Protein AF-A0A1I4NZ94-F1 (afdb_monomer)

Mean predicted aligned error: 12.05 Å

Solvent-accessible surface area (backbone atoms only — not comparable to full-atom values): 6070 Å² total; per-residue (Å²): 79,40,49,42,66,92,87,51,85,28,59,48,66,91,77,76,86,72,57,71,73,51,66,74,29,68,62,43,52,58,52,63,74,69,68,73,94,69,92,46,69,67,58,44,44,52,58,56,31,38,39,45,52,62,69,40,56,87,85,42,93,79,82,56,87,45,35,54,68,61,51,52,72,68,44,82,75,74,93,77,63,68,83,55,54,59,57,54,60,63,71,70,59,83,132

Organism: NCBI:txid44574

pLDDT: mean 75.26, std 17.29, range [37.75, 95.62]

Radius of gyration: 16.84 Å; Cα contacts (8 Å, |Δi|>4): 66; chains: 1; bounding box: 42×31×37 Å

Structure (mmCIF, N/CA/C/O backbone):
data_AF-A0A1I4NZ94-F1
#
_entry.id   AF-A0A1I4NZ94-F1
#
loop_
_atom_site.group_PDB
_atom_site.id
_atom_site.type_symbol
_atom_site.label_atom_id
_atom_site.label_alt_id
_atom_site.label_comp_id
_atom_site.label_asym_id
_atom_site.label_entity_id
_atom_site.label_seq_id
_atom_site.pdbx_PDB_ins_code
_atom_site.Cartn_x
_atom_site.Cartn_y
_atom_site.Cartn_z
_atom_site.occupancy
_atom_site.B_iso_or_equiv
_atom_site.auth_seq_id
_atom_site.auth_comp_id
_atom_site.auth_asym_id
_atom_site.auth_atom_id
_atom_site.pdbx_PDB_model_num
ATOM 1 N N . MET A 1 1 ? 10.850 0.259 8.948 1.00 60.75 1 MET A N 1
ATOM 2 C CA . MET A 1 1 ? 10.018 0.865 7.892 1.00 60.75 1 MET A CA 1
ATOM 3 C C . MET A 1 1 ? 10.549 2.261 7.664 1.00 60.75 1 MET A C 1
ATOM 5 O O . MET A 1 1 ? 10.468 3.051 8.597 1.00 60.75 1 MET A O 1
ATOM 9 N N . THR A 1 2 ? 11.171 2.485 6.511 1.00 60.00 2 THR A N 1
ATOM 10 C CA . THR A 1 2 ? 11.796 3.748 6.094 1.00 60.00 2 THR A CA 1
ATOM 11 C C . THR A 1 2 ? 10.859 4.451 5.125 1.00 60.00 2 THR A C 1
ATOM 13 O O . THR A 1 2 ? 10.294 3.800 4.256 1.00 60.00 2 THR A O 1
ATOM 16 N N . ASP A 1 3 ? 10.672 5.748 5.246 1.00 64.38 3 ASP A N 1
ATOM 17 C CA . ASP A 1 3 ? 10.023 6.587 4.242 1.00 64.38 3 ASP A CA 1
ATOM 18 C C . ASP A 1 3 ? 11.051 7.155 3.254 1.00 64.38 3 ASP A C 1
ATOM 20 O O . ASP A 1 3 ? 12.248 7.237 3.524 1.00 64.38 3 ASP A O 1
ATOM 24 N N . SER A 1 4 ? 10.574 7.502 2.065 1.00 67.31 4 SER A N 1
ATOM 25 C CA . SER A 1 4 ? 11.360 8.098 0.994 1.00 67.31 4 SER A CA 1
ATOM 26 C C . SER A 1 4 ? 10.571 9.238 0.366 1.00 67.31 4 SER A C 1
ATOM 28 O O . SER A 1 4 ? 9.359 9.140 0.160 1.00 67.31 4 SER A O 1
ATOM 30 N N . LEU A 1 5 ? 11.277 10.324 0.060 1.00 66.81 5 LEU A N 1
ATOM 31 C CA . LEU A 1 5 ? 10.746 11.503 -0.626 1.00 66.81 5 LEU A CA 1
ATOM 32 C C . LEU A 1 5 ? 11.209 11.591 -2.086 1.00 66.81 5 LEU A C 1
ATOM 34 O O . LEU A 1 5 ? 10.826 12.522 -2.783 1.00 66.81 5 LEU A O 1
ATOM 38 N N . HIS A 1 6 ? 11.997 10.626 -2.572 1.00 62.56 6 HIS A N 1
ATOM 39 C CA . HIS A 1 6 ? 12.682 10.715 -3.868 1.00 62.56 6 HIS A CA 1
ATOM 40 C C . HIS A 1 6 ? 11.738 10.879 -5.079 1.00 62.56 6 HIS A C 1
ATOM 42 O O . HIS A 1 6 ? 12.126 11.450 -6.091 1.00 62.56 6 HIS A O 1
ATOM 48 N N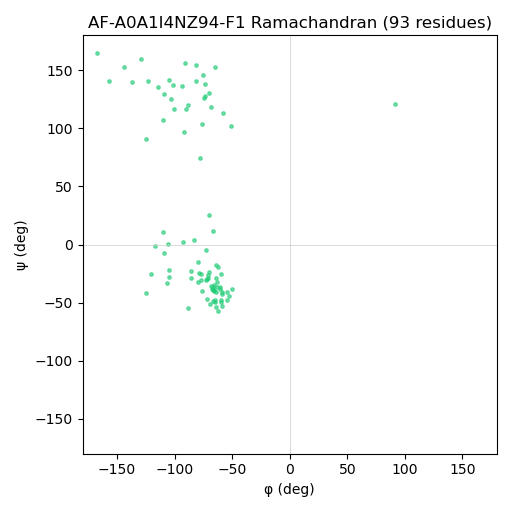 . PHE A 1 7 ? 10.488 10.418 -4.971 1.00 64.81 7 PHE A N 1
ATOM 49 C CA . PHE A 1 7 ? 9.466 10.576 -6.019 1.00 64.81 7 PHE A CA 1
ATOM 50 C C . PHE A 1 7 ? 8.183 11.247 -5.502 1.00 64.81 7 PHE A C 1
ATOM 52 O O . PHE A 1 7 ? 7.584 12.081 -6.173 1.00 64.81 7 PHE A O 1
ATOM 59 N N . SER A 1 8 ? 7.756 10.857 -4.305 1.00 62.28 8 SER A N 1
ATOM 60 C CA . SER A 1 8 ? 6.669 11.413 -3.490 1.00 62.28 8 SER A CA 1
ATOM 61 C C . SER A 1 8 ? 6.809 10.795 -2.099 1.00 62.28 8 SER A C 1
ATOM 63 O O . SER A 1 8 ? 7.478 9.770 -1.992 1.00 62.28 8 SER A O 1
ATOM 65 N N . LEU A 1 9 ? 6.163 11.312 -1.051 1.00 67.00 9 LEU A N 1
ATOM 66 C CA . LEU A 1 9 ? 6.187 10.638 0.255 1.00 67.00 9 LEU A CA 1
ATOM 67 C C . LEU A 1 9 ? 5.630 9.207 0.139 1.00 67.00 9 LEU A C 1
ATOM 69 O O . LEU A 1 9 ? 4.446 9.019 -0.140 1.00 67.00 9 LEU A O 1
ATOM 73 N N . HIS A 1 10 ? 6.485 8.203 0.332 1.00 65.75 10 HIS A N 1
ATOM 74 C CA . HIS A 1 10 ? 6.103 6.791 0.319 1.00 65.75 10 HIS A CA 1
ATOM 75 C C . HIS A 1 10 ? 6.902 5.990 1.339 1.00 65.75 10 HIS A C 1
ATOM 77 O O . HIS A 1 10 ? 8.021 6.347 1.697 1.00 65.75 10 HIS A O 1
ATOM 83 N N . LEU A 1 11 ? 6.307 4.900 1.817 1.00 63.19 11 LEU A N 1
ATOM 84 C CA . LEU A 1 11 ? 6.947 3.964 2.733 1.00 63.19 11 LEU A CA 1
ATOM 85 C C . LEU A 1 11 ? 7.666 2.884 1.923 1.00 63.19 11 LEU A C 1
ATOM 87 O O . LEU A 1 11 ? 7.025 2.102 1.228 1.00 63.19 11 LEU A O 1
ATOM 91 N N . GLN A 1 12 ? 8.986 2.834 2.054 1.00 63.16 12 GLN A N 1
ATOM 92 C CA . GLN A 1 12 ? 9.861 1.846 1.443 1.00 63.16 12 GLN A CA 1
ATOM 93 C C . GLN A 1 12 ? 10.092 0.693 2.439 1.00 63.16 12 GLN A C 1
ATOM 95 O O . GLN A 1 12 ? 10.370 0.931 3.618 1.00 63.16 12 GLN A O 1
ATOM 100 N N . SER A 1 13 ? 10.026 -0.555 1.957 1.00 60.06 13 SER A N 1
ATOM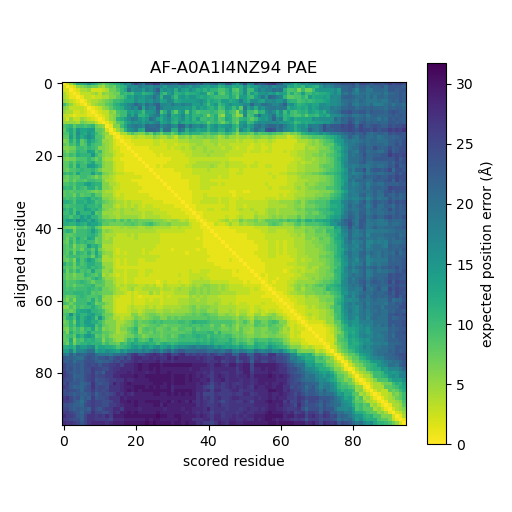 101 C CA . SER A 1 13 ? 10.039 -1.859 2.671 1.00 60.06 13 SER A CA 1
ATOM 102 C C . SER A 1 13 ? 8.659 -2.430 3.058 1.00 60.06 13 SER A C 1
ATOM 104 O O . SER A 1 13 ? 7.915 -1.856 3.847 1.00 60.06 13 SER A O 1
ATOM 106 N N . TYR A 1 14 ? 8.362 -3.634 2.548 1.00 59.56 14 TYR A N 1
ATOM 107 C CA . TYR A 1 14 ? 7.102 -4.390 2.685 1.00 59.56 14 TYR A CA 1
ATOM 108 C C . TYR A 1 14 ? 6.757 -4.901 4.096 1.00 59.56 14 TYR A C 1
ATOM 110 O O . TYR A 1 14 ? 5.829 -5.696 4.248 1.00 59.56 14 TYR A O 1
ATOM 118 N N . PHE A 1 15 ? 7.451 -4.465 5.148 1.00 68.88 15 PHE A N 1
ATOM 119 C CA . PHE A 1 15 ? 7.010 -4.745 6.518 1.00 68.88 15 PHE A CA 1
ATOM 120 C C . PHE A 1 15 ? 5.870 -3.794 6.887 1.00 68.88 15 PHE A C 1
ATOM 122 O O . PHE A 1 15 ? 6.043 -2.818 7.615 1.00 68.88 15 PHE A O 1
ATOM 129 N N . LEU A 1 16 ? 4.699 -4.087 6.325 1.00 77.12 16 LEU A N 1
ATOM 130 C CA . LEU A 1 16 ? 3.475 -3.326 6.484 1.00 77.12 16 LEU A CA 1
ATOM 131 C C . LEU A 1 16 ? 2.708 -3.826 7.711 1.00 77.12 16 LEU A C 1
ATOM 133 O O . LEU A 1 16 ? 2.290 -4.982 7.772 1.00 77.12 16 LEU A O 1
ATOM 137 N N . TYR A 1 17 ? 2.476 -2.940 8.676 1.00 85.69 17 TYR A N 1
ATOM 138 C CA . TYR A 1 17 ? 1.561 -3.212 9.779 1.00 85.69 17 TYR A CA 1
ATOM 139 C C . TYR A 1 17 ? 0.210 -2.541 9.521 1.00 85.69 17 TYR A C 1
ATOM 141 O O . TYR A 1 17 ? 0.104 -1.314 9.495 1.00 85.69 17 TYR A O 1
ATOM 149 N N . CYS A 1 18 ? -0.841 -3.348 9.381 1.00 88.81 18 CYS A N 1
ATOM 150 C CA . CYS A 1 18 ? -2.213 -2.870 9.251 1.00 88.81 18 CYS A CA 1
ATOM 151 C C . CYS A 1 18 ? -3.011 -3.183 10.518 1.00 88.81 18 CYS A C 1
ATOM 153 O O . CYS A 1 18 ? -3.082 -4.328 10.964 1.00 88.81 18 CYS A O 1
ATOM 155 N N . LYS A 1 19 ? -3.689 -2.172 11.072 1.00 92.50 19 LYS A N 1
ATOM 156 C CA . LYS A 1 19 ? -4.696 -2.402 12.118 1.00 92.50 19 LYS A CA 1
ATOM 157 C C . LYS A 1 19 ? -5.866 -3.205 11.541 1.00 92.50 19 LYS A C 1
ATOM 159 O O . LYS A 1 19 ? -6.196 -3.060 10.367 1.00 92.50 19 LYS A O 1
ATOM 164 N N . LYS A 1 20 ? -6.569 -3.967 12.386 1.00 95.50 20 LYS A N 1
ATOM 165 C CA . LYS A 1 20 ? -7.728 -4.795 11.987 1.00 95.50 20 LYS A CA 1
ATOM 166 C C . LYS A 1 20 ? -8.777 -4.031 11.163 1.00 95.50 20 LYS A C 1
ATOM 168 O O . LYS A 1 20 ? -9.314 -4.570 10.204 1.00 95.50 20 LYS A O 1
ATOM 173 N N . ALA A 1 21 ? -9.030 -2.766 11.504 1.00 94.62 21 ALA A N 1
ATOM 174 C CA . ALA A 1 21 ? -9.964 -1.909 10.771 1.00 94.62 21 ALA A CA 1
ATOM 175 C C . ALA A 1 21 ? -9.541 -1.644 9.312 1.00 94.62 21 ALA A C 1
ATOM 177 O O . ALA A 1 21 ? -10.402 -1.520 8.451 1.00 94.62 21 ALA A O 1
ATOM 178 N N . VAL A 1 22 ? -8.233 -1.589 9.036 1.00 93.62 22 VAL A N 1
ATOM 179 C CA . VAL A 1 22 ? -7.692 -1.445 7.677 1.00 93.62 22 VAL A CA 1
ATOM 180 C C . VAL A 1 22 ? -7.882 -2.748 6.908 1.00 93.62 22 VAL A C 1
ATOM 182 O O . VAL A 1 22 ? -8.402 -2.720 5.804 1.00 93.62 22 VAL A O 1
ATOM 185 N N . ILE A 1 23 ? -7.542 -3.895 7.503 1.00 93.81 23 ILE A N 1
ATOM 186 C CA . ILE A 1 23 ? -7.660 -5.212 6.844 1.00 93.81 23 ILE A CA 1
ATOM 187 C C . ILE A 1 23 ? -9.115 -5.516 6.451 1.00 93.81 23 ILE A C 1
ATOM 189 O O . ILE A 1 23 ? -9.374 -6.041 5.375 1.00 93.81 23 ILE A O 1
ATOM 193 N N . ASN A 1 24 ? -10.070 -5.133 7.301 1.00 95.44 24 ASN A N 1
ATOM 194 C CA . ASN A 1 24 ? -11.500 -5.338 7.060 1.00 95.44 24 ASN A CA 1
ATOM 195 C C . ASN A 1 24 ? -12.145 -4.254 6.172 1.00 95.44 24 ASN A C 1
ATOM 197 O O . ASN A 1 24 ? -13.365 -4.241 6.017 1.00 95.44 24 ASN A O 1
ATOM 201 N N . SER A 1 25 ? -11.363 -3.306 5.651 1.00 95.62 25 SER A N 1
ATOM 202 C CA . SER A 1 25 ? -11.875 -2.208 4.830 1.00 95.62 25 SER A CA 1
ATOM 203 C C . SER A 1 25 ? -12.095 -2.629 3.378 1.00 95.62 25 SER A C 1
ATOM 205 O O . SER A 1 25 ? -11.425 -3.524 2.854 1.00 95.62 25 SER A O 1
ATOM 207 N N . GLN A 1 26 ? -13.013 -1.939 2.703 1.00 94.31 26 GLN A N 1
ATOM 208 C CA . GLN A 1 26 ? -13.273 -2.176 1.288 1.00 94.31 26 GLN A CA 1
ATOM 209 C C . GLN A 1 26 ? -12.062 -1.798 0.427 1.00 94.31 26 GLN A C 1
ATOM 211 O O . GLN A 1 26 ? -11.767 -2.479 -0.552 1.00 94.31 26 GLN A O 1
ATOM 216 N N . GLU A 1 27 ? -11.335 -0.754 0.820 1.00 93.62 27 GLU A N 1
ATOM 217 C CA . GLU A 1 27 ? -10.101 -0.297 0.187 1.00 93.62 27 GLU A CA 1
ATOM 218 C C . GLU A 1 27 ? -9.041 -1.400 0.181 1.00 93.62 27 GLU A C 1
ATOM 220 O O . GLU A 1 27 ? -8.398 -1.631 -0.839 1.00 93.62 27 GLU A O 1
ATOM 225 N N . PHE A 1 28 ? -8.902 -2.132 1.291 1.00 93.81 28 PHE A N 1
ATOM 226 C CA . PHE A 1 28 ? -7.957 -3.242 1.407 1.00 93.81 28 PHE A CA 1
ATOM 227 C C . PHE A 1 28 ? -8.307 -4.383 0.463 1.00 93.81 28 PHE A C 1
ATOM 229 O O . PHE A 1 28 ? -7.461 -4.820 -0.317 1.00 93.81 28 PHE A O 1
ATOM 236 N N . ILE A 1 29 ? -9.569 -4.807 0.462 1.00 94.31 29 ILE A N 1
ATOM 237 C CA . ILE A 1 29 ? -10.047 -5.861 -0.437 1.00 94.31 29 ILE A CA 1
ATOM 238 C C . ILE A 1 29 ? -9.847 -5.444 -1.901 1.00 94.31 29 ILE A C 1
ATOM 240 O O . ILE A 1 29 ? -9.288 -6.201 -2.695 1.00 94.31 29 ILE A O 1
ATOM 244 N N . GLN A 1 30 ? -10.253 -4.225 -2.264 1.00 94.00 30 GLN A N 1
ATOM 245 C CA . GLN A 1 30 ? -10.137 -3.721 -3.632 1.00 94.00 30 GLN A CA 1
ATOM 246 C C . GLN A 1 30 ? -8.684 -3.583 -4.086 1.00 94.00 30 GLN A C 1
ATOM 248 O O . GLN A 1 30 ? -8.380 -3.931 -5.227 1.00 94.00 30 GLN A O 1
ATOM 253 N N . PHE A 1 31 ? -7.793 -3.108 -3.215 1.00 93.56 31 PHE A N 1
ATOM 254 C CA . PHE A 1 31 ? -6.379 -2.956 -3.532 1.00 93.56 31 PHE A CA 1
ATOM 255 C C . PHE A 1 31 ? -5.731 -4.315 -3.811 1.00 93.56 31 PHE A C 1
ATOM 257 O O . PHE A 1 31 ? -5.171 -4.525 -4.888 1.00 93.56 31 PHE A O 1
ATOM 264 N N . PHE A 1 32 ? -5.877 -5.266 -2.884 1.00 92.50 32 PHE A N 1
ATOM 265 C CA . PHE A 1 32 ? -5.244 -6.580 -3.005 1.00 92.50 32 PHE A CA 1
ATOM 266 C C . PHE A 1 32 ? -5.875 -7.463 -4.089 1.00 92.50 32 PHE A C 1
ATOM 268 O O . PHE A 1 32 ? -5.169 -8.268 -4.689 1.00 92.50 32 PHE A O 1
ATOM 275 N N . SER A 1 33 ? -7.155 -7.266 -4.428 1.00 94.81 33 SER A N 1
ATOM 276 C CA . SER A 1 33 ? -7.799 -7.97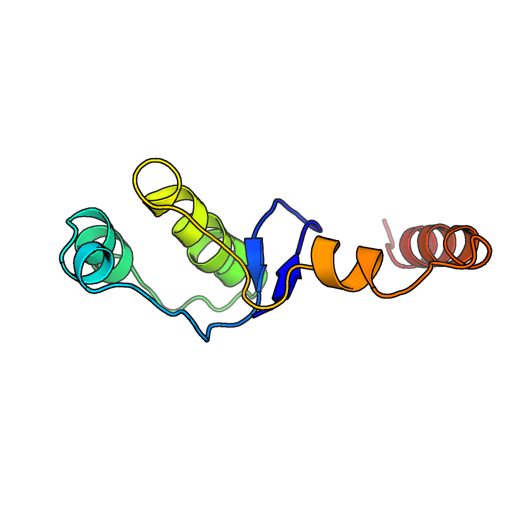5 -5.550 1.00 94.81 33 SER A CA 1
ATOM 277 C C . SER A 1 33 ? -7.199 -7.656 -6.927 1.00 94.81 33 SER A C 1
ATOM 279 O O . SER A 1 33 ? -7.422 -8.401 -7.876 1.00 94.81 33 SER A O 1
ATOM 281 N N . LYS A 1 34 ? -6.447 -6.552 -7.045 1.00 93.56 34 LYS A N 1
ATOM 282 C CA . LYS A 1 34 ? -5.846 -6.059 -8.297 1.00 93.56 34 LYS A CA 1
ATOM 283 C C . LYS A 1 34 ? -4.319 -6.206 -8.325 1.00 93.56 34 LYS A C 1
ATOM 285 O O . LYS A 1 34 ? -3.659 -5.608 -9.181 1.00 93.56 34 LYS A O 1
ATOM 290 N N . VAL A 1 35 ? -3.752 -6.935 -7.364 1.00 91.88 35 VAL A N 1
ATOM 291 C CA . VAL A 1 35 ? -2.310 -7.182 -7.296 1.00 91.88 35 VAL A CA 1
ATOM 292 C C . VAL A 1 35 ? -1.922 -8.189 -8.372 1.00 91.88 35 VAL A C 1
ATOM 294 O O . VAL A 1 35 ? -2.490 -9.270 -8.479 1.00 91.88 35 VAL A O 1
ATOM 297 N N . GLU A 1 36 ? -0.923 -7.814 -9.155 1.00 93.50 36 GLU A N 1
ATOM 298 C CA . GLU A 1 36 ? -0.313 -8.609 -10.216 1.00 93.50 36 GLU A CA 1
ATOM 299 C C . GLU A 1 36 ? 1.214 -8.627 -10.059 1.00 93.50 36 GLU A C 1
ATOM 30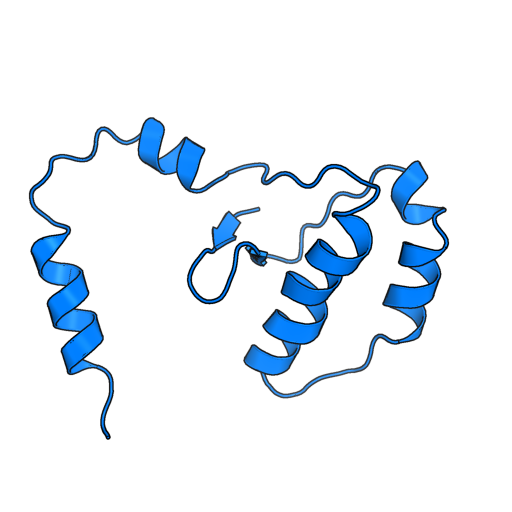1 O O . GLU A 1 36 ? 1.806 -7.758 -9.408 1.00 93.50 36 GLU A O 1
ATOM 306 N N . VAL A 1 37 ? 1.869 -9.608 -10.672 1.00 90.50 37 VAL A N 1
ATOM 307 C CA . VAL A 1 37 ? 3.332 -9.650 -10.715 1.00 90.50 37 VAL A CA 1
ATOM 308 C C . VAL A 1 37 ? 3.819 -8.596 -11.706 1.00 90.50 37 VAL A C 1
ATOM 310 O O . VAL A 1 37 ? 3.387 -8.569 -12.854 1.00 90.50 37 VAL A O 1
ATOM 313 N N . LEU A 1 38 ? 4.715 -7.724 -11.249 1.00 89.44 38 LEU A N 1
ATOM 314 C CA . LEU A 1 38 ? 5.340 -6.692 -12.069 1.00 89.44 38 LEU A CA 1
ATOM 315 C C . LEU A 1 38 ? 6.834 -6.981 -12.183 1.00 89.44 38 LEU A C 1
ATOM 317 O O . LEU A 1 38 ? 7.486 -7.268 -11.182 1.00 89.44 38 LEU A O 1
ATOM 321 N N . GLU A 1 39 ? 7.383 -6.855 -13.386 1.00 85.94 39 GLU A N 1
ATOM 322 C CA . GLU A 1 39 ? 8.803 -7.136 -13.647 1.00 85.94 39 GLU A CA 1
ATOM 323 C C . GLU A 1 39 ? 9.707 -5.929 -13.361 1.00 85.94 39 GLU A C 1
ATOM 325 O O . GLU A 1 39 ? 10.896 -6.072 -13.085 1.00 85.94 39 GLU A O 1
ATOM 330 N N . PHE A 1 40 ? 9.145 -4.716 -13.392 1.00 85.94 40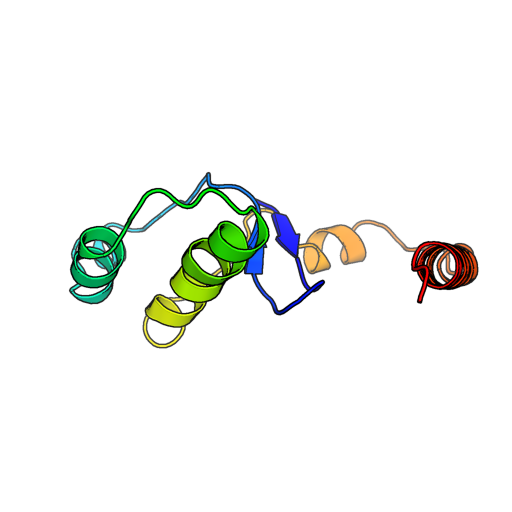 PHE A N 1
ATOM 331 C CA . PHE A 1 40 ? 9.914 -3.484 -13.266 1.00 85.94 40 PHE A CA 1
ATOM 332 C C . PHE A 1 40 ? 9.794 -2.857 -11.877 1.00 85.94 40 PHE A C 1
ATOM 334 O O . PHE A 1 40 ? 8.703 -2.511 -11.416 1.00 85.94 40 PHE A O 1
ATOM 341 N N . LYS A 1 41 ? 10.941 -2.610 -11.234 1.00 81.50 41 LYS A N 1
ATOM 342 C CA . LYS A 1 41 ? 11.018 -2.050 -9.875 1.00 81.50 41 LYS A CA 1
ATOM 343 C C . LYS A 1 41 ? 10.252 -0.734 -9.711 1.00 81.50 41 LYS A C 1
ATOM 345 O O . LYS A 1 41 ? 9.573 -0.555 -8.706 1.00 81.50 41 LYS A O 1
ATOM 350 N N . MET A 1 42 ? 10.309 0.188 -10.675 1.00 83.25 42 MET A N 1
ATOM 351 C CA . MET A 1 42 ? 9.558 1.447 -10.526 1.00 83.25 42 MET A CA 1
ATOM 352 C C . MET A 1 42 ? 8.052 1.248 -10.664 1.00 83.25 42 MET A C 1
ATOM 354 O O . MET A 1 42 ? 7.291 1.989 -10.049 1.00 83.25 42 MET A O 1
ATOM 358 N N . ALA A 1 43 ? 7.610 0.251 -11.436 1.00 86.25 43 ALA A N 1
ATOM 359 C CA . ALA A 1 43 ? 6.194 -0.089 -11.505 1.00 86.25 43 ALA A CA 1
ATOM 360 C C . ALA A 1 43 ? 5.714 -0.623 -10.148 1.00 86.25 43 ALA A C 1
ATOM 362 O O . ALA A 1 43 ? 4.658 -0.215 -9.675 1.00 86.25 43 ALA A O 1
ATOM 363 N N . ILE A 1 44 ? 6.536 -1.442 -9.484 1.00 86.00 44 ILE A N 1
ATOM 364 C CA . ILE A 1 44 ? 6.301 -1.921 -8.118 1.00 86.00 44 ILE A CA 1
ATOM 365 C C . ILE A 1 44 ? 6.179 -0.747 -7.135 1.00 86.00 44 ILE A C 1
ATOM 367 O O . ILE A 1 44 ? 5.166 -0.638 -6.450 1.00 86.00 44 ILE A O 1
ATOM 371 N N . ILE A 1 45 ? 7.154 0.168 -7.103 1.00 83.94 45 ILE A N 1
ATOM 372 C CA . ILE A 1 45 ? 7.137 1.319 -6.182 1.00 83.94 45 ILE A CA 1
ATOM 373 C C . ILE A 1 45 ? 5.897 2.188 -6.424 1.00 83.94 45 ILE A C 1
ATOM 375 O O . ILE A 1 45 ? 5.150 2.500 -5.497 1.00 83.94 45 ILE A O 1
ATOM 379 N N . ARG A 1 46 ? 5.624 2.549 -7.682 1.00 87.31 46 ARG A N 1
ATOM 380 C CA . ARG A 1 46 ? 4.485 3.413 -8.018 1.00 87.31 46 ARG A CA 1
ATOM 381 C C . ARG A 1 46 ? 3.147 2.743 -7.714 1.00 87.31 46 ARG A C 1
ATOM 383 O O . ARG A 1 46 ? 2.284 3.363 -7.097 1.00 87.31 46 ARG A O 1
ATOM 390 N N . LYS A 1 47 ? 2.961 1.490 -8.134 1.00 90.50 47 LYS A N 1
ATOM 391 C CA . LYS A 1 47 ? 1.674 0.797 -7.999 1.00 90.50 47 LYS A CA 1
ATOM 392 C C . LYS A 1 47 ? 1.422 0.339 -6.565 1.00 90.50 47 LYS A C 1
ATOM 394 O O . LYS A 1 47 ? 0.298 0.462 -6.085 1.00 90.50 47 LYS A O 1
ATOM 399 N N . TYR A 1 48 ? 2.449 -0.163 -5.884 1.00 89.12 48 TYR A N 1
ATOM 400 C CA . TYR A 1 48 ? 2.281 -0.835 -4.599 1.00 89.12 48 TYR A CA 1
ATOM 401 C C . TYR A 1 48 ? 2.750 -0.040 -3.390 1.00 89.12 48 TYR A C 1
ATOM 403 O O . TYR A 1 48 ? 2.103 -0.143 -2.360 1.00 89.12 48 TYR A O 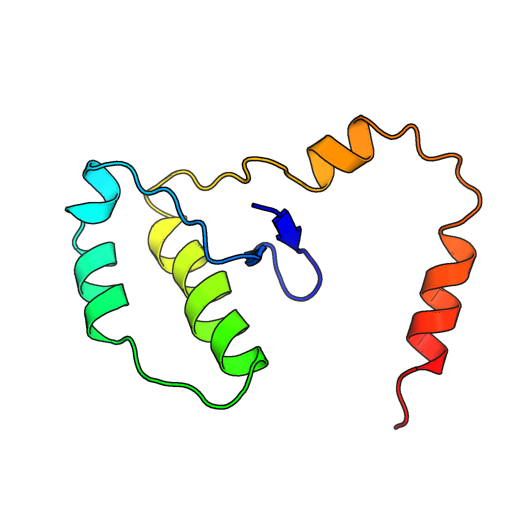1
ATOM 411 N N . GLU A 1 49 ? 3.786 0.789 -3.475 1.00 85.88 49 GLU A N 1
ATOM 412 C CA . GLU A 1 49 ? 4.228 1.574 -2.309 1.00 85.88 49 GLU A CA 1
ATOM 413 C C . GLU A 1 49 ? 3.480 2.915 -2.243 1.00 85.88 49 GLU A C 1
ATOM 415 O O . GLU A 1 49 ? 2.793 3.228 -1.260 1.00 85.88 49 GLU A O 1
ATOM 420 N N . VAL A 1 50 ? 3.535 3.680 -3.338 1.00 87.00 50 VAL A N 1
ATOM 421 C CA . VAL A 1 50 ? 2.819 4.958 -3.477 1.00 87.00 50 VAL A CA 1
ATOM 422 C C . VAL A 1 50 ? 1.314 4.710 -3.567 1.00 87.00 50 VAL A C 1
ATOM 424 O O . VAL A 1 50 ? 0.546 5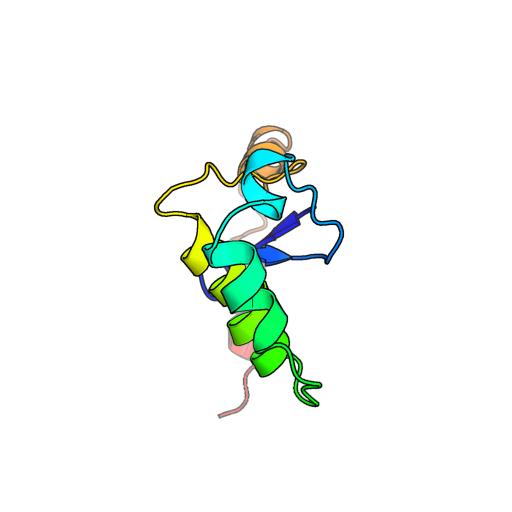.289 -2.796 1.00 87.00 50 VAL A O 1
ATOM 427 N N . GLY A 1 51 ? 0.888 3.814 -4.463 1.00 90.06 51 GLY A N 1
ATOM 428 C CA . GLY A 1 51 ? -0.527 3.513 -4.684 1.00 90.06 51 GLY A CA 1
ATOM 429 C C . GLY A 1 51 ? -1.234 2.976 -3.439 1.00 90.06 51 GLY A C 1
ATOM 430 O O . GLY A 1 51 ? -2.378 3.355 -3.181 1.00 90.06 51 GLY A O 1
ATOM 431 N N . PHE A 1 52 ? -0.554 2.163 -2.622 1.00 89.25 52 PHE A N 1
ATOM 432 C CA . PHE A 1 52 ? -1.090 1.742 -1.328 1.00 89.25 52 PHE A CA 1
ATOM 433 C C . PHE A 1 52 ? -1.294 2.958 -0.427 1.00 89.25 52 PHE A C 1
ATOM 435 O O . PHE A 1 52 ? -2.421 3.251 -0.040 1.00 89.25 52 PHE A O 1
ATOM 442 N N . SER A 1 53 ? -0.241 3.736 -0.169 1.00 87.88 53 SER A N 1
ATOM 443 C CA . SER A 1 53 ? -0.319 4.920 0.696 1.00 87.88 53 SER A CA 1
ATOM 444 C C . SER A 1 53 ? -1.446 5.878 0.270 1.00 87.88 53 SER A C 1
ATOM 446 O O . SER A 1 53 ? -2.261 6.290 1.093 1.00 87.88 53 SER A O 1
ATOM 448 N N . GLN A 1 54 ? -1.593 6.156 -1.024 1.00 90.12 54 GLN A N 1
ATOM 449 C CA . GLN A 1 54 ? -2.666 7.019 -1.531 1.00 90.12 54 GLN A CA 1
ATOM 450 C C . GLN A 1 54 ? -4.068 6.418 -1.340 1.00 90.12 54 GLN A C 1
ATOM 452 O O . GLN A 1 54 ? -4.997 7.131 -0.957 1.00 90.12 54 GLN A O 1
ATOM 457 N N . SER A 1 55 ? -4.221 5.105 -1.541 1.00 89.50 55 SER A N 1
ATOM 458 C CA . SER A 1 55 ? -5.514 4.417 -1.418 1.00 89.50 55 SER A CA 1
ATOM 459 C C . SER A 1 55 ? -6.074 4.455 0.004 1.00 89.50 55 SER A C 1
ATOM 461 O O . SER A 1 55 ? -7.288 4.469 0.170 1.00 89.50 55 SER A O 1
ATOM 463 N N . PHE A 1 56 ? -5.224 4.518 1.034 1.00 88.88 56 PHE A N 1
ATOM 464 C CA . PHE A 1 56 ? -5.669 4.540 2.436 1.00 88.88 56 PHE A CA 1
ATOM 465 C C . PHE A 1 56 ? -5.569 5.919 3.095 1.00 88.88 56 PHE A C 1
ATOM 467 O O . PHE A 1 56 ? -6.288 6.165 4.063 1.00 88.88 56 PHE A O 1
ATOM 474 N N . GLY A 1 57 ? -4.734 6.829 2.581 1.00 85.75 57 GLY A N 1
ATOM 475 C CA . GLY A 1 57 ? -4.396 8.097 3.245 1.00 85.75 57 GLY A CA 1
ATOM 476 C C . GLY A 1 57 ? -5.563 9.061 3.475 1.00 85.75 57 GLY A C 1
ATOM 477 O O . GLY A 1 57 ? -5.481 9.922 4.344 1.00 85.75 57 GLY A O 1
ATOM 478 N N . HIS A 1 58 ? -6.670 8.897 2.750 1.00 87.12 58 HIS A N 1
ATOM 479 C CA . HIS A 1 58 ? -7.872 9.714 2.922 1.00 87.12 58 HIS A CA 1
ATOM 480 C C . HIS A 1 58 ? -8.730 9.296 4.135 1.00 87.12 58 HIS A C 1
ATOM 482 O O . HIS A 1 58 ? -9.472 10.113 4.674 1.00 87.12 58 HIS A O 1
ATOM 488 N N . ARG A 1 59 ? -8.639 8.033 4.580 1.00 92.69 59 ARG A N 1
ATOM 489 C CA . ARG A 1 59 ? -9.461 7.468 5.674 1.00 92.69 59 ARG A CA 1
ATOM 490 C C . ARG A 1 59 ? -8.658 6.945 6.854 1.00 92.69 59 ARG A C 1
ATOM 492 O O . ARG A 1 59 ? -9.179 6.873 7.965 1.00 92.69 59 ARG A O 1
ATOM 499 N N . PHE A 1 60 ? -7.414 6.553 6.628 1.00 90.81 60 PHE A N 1
ATOM 500 C CA . PHE A 1 60 ? -6.561 5.945 7.633 1.00 90.81 60 PHE A CA 1
ATOM 501 C C . PHE A 1 60 ? -5.283 6.756 7.795 1.00 90.81 60 PHE A C 1
ATOM 503 O O . PHE A 1 60 ? -4.691 7.226 6.827 1.00 90.81 60 PHE A O 1
ATOM 510 N N . LYS A 1 61 ? -4.833 6.889 9.046 1.00 90.31 61 LYS A N 1
ATOM 511 C CA . LYS A 1 61 ? -3.545 7.511 9.342 1.00 90.31 61 LYS A CA 1
ATOM 512 C C . LYS A 1 61 ? -2.413 6.593 8.884 1.00 90.31 61 LYS A C 1
ATOM 514 O O . LYS A 1 61 ? -2.378 5.420 9.254 1.00 90.31 61 LYS A O 1
ATOM 519 N N . LEU A 1 62 ? -1.474 7.170 8.147 1.00 88.31 62 LEU A N 1
ATOM 520 C CA . LEU A 1 62 ? -0.236 6.535 7.713 1.00 88.31 62 LEU A CA 1
ATOM 521 C C . LEU A 1 62 ? 0.920 7.079 8.555 1.00 88.31 62 LEU A C 1
ATOM 523 O O . LEU A 1 62 ? 0.933 8.258 8.909 1.00 88.31 62 LEU A O 1
ATOM 527 N N . SER A 1 63 ? 1.873 6.222 8.908 1.00 85.44 63 SER A N 1
ATOM 528 C CA . SER A 1 63 ? 3.048 6.617 9.691 1.00 85.44 63 SER A CA 1
ATOM 529 C C . SER A 1 63 ? 4.199 5.648 9.472 1.00 85.44 63 SER A C 1
ATOM 531 O O . SER A 1 63 ? 3.970 4.439 9.470 1.00 85.44 63 SER A O 1
ATOM 533 N N . ALA A 1 64 ? 5.425 6.162 9.378 1.00 84.12 64 ALA A N 1
ATOM 534 C CA . ALA A 1 64 ? 6.639 5.356 9.436 1.00 84.12 64 ALA A CA 1
ATOM 535 C C . ALA A 1 64 ? 7.012 5.041 10.894 1.00 84.12 64 ALA A C 1
ATOM 537 O O . ALA A 1 64 ? 6.893 5.901 11.763 1.00 84.12 64 ALA A O 1
ATOM 538 N N . VAL A 1 65 ? 7.481 3.816 11.162 1.00 79.56 65 VAL A N 1
ATOM 539 C CA . VAL A 1 65 ? 8.071 3.466 12.474 1.00 79.56 65 VAL A CA 1
ATOM 540 C C . VAL A 1 65 ? 9.391 4.214 12.672 1.00 79.56 65 VAL A C 1
ATOM 542 O O . VAL A 1 65 ? 9.669 4.696 13.763 1.00 79.56 65 VAL A O 1
ATOM 545 N N . TYR A 1 66 ? 10.166 4.349 11.594 1.00 75.94 66 TYR A N 1
ATOM 546 C CA . TYR A 1 66 ? 11.365 5.172 11.538 1.00 75.94 66 TYR A CA 1
ATOM 547 C C . TYR A 1 66 ? 11.198 6.148 10.374 1.00 75.94 66 TYR A C 1
ATOM 549 O O . TYR A 1 66 ? 11.491 5.789 9.235 1.00 75.94 66 TYR A O 1
ATOM 557 N N . SER A 1 67 ? 10.649 7.336 10.640 1.00 77.00 67 SER A N 1
ATOM 558 C CA . SER A 1 67 ? 10.617 8.386 9.620 1.00 77.00 67 SER A CA 1
ATOM 559 C C . SER A 1 67 ? 11.998 9.013 9.462 1.00 77.00 67 SER A C 1
ATOM 561 O O . SER A 1 67 ? 12.739 9.170 10.434 1.00 77.00 67 SER A O 1
ATOM 563 N N . LEU A 1 68 ? 12.324 9.409 8.241 1.00 73.62 68 LEU A N 1
ATOM 564 C CA . LEU A 1 68 ? 13.519 10.133 7.863 1.00 73.62 68 LEU A CA 1
ATOM 565 C C . LEU A 1 68 ? 13.574 11.447 8.627 1.00 73.62 68 LEU A C 1
ATOM 567 O O . LEU A 1 68 ? 14.619 11.788 9.151 1.00 73.62 68 LEU A O 1
ATOM 571 N N . GLU A 1 69 ? 12.437 12.124 8.781 1.00 77.06 69 GLU A N 1
ATOM 572 C CA . GLU A 1 69 ? 12.316 13.306 9.636 1.00 77.06 69 GLU A CA 1
ATOM 573 C C . GLU A 1 69 ? 12.781 13.023 11.074 1.00 77.06 69 GLU A C 1
ATOM 575 O O . GLU A 1 69 ? 13.599 13.761 11.617 1.00 77.06 69 GLU A O 1
ATOM 580 N N . ASN A 1 70 ? 12.328 11.923 11.687 1.00 76.50 70 ASN A N 1
ATOM 581 C CA . ASN A 1 70 ? 12.745 11.565 13.044 1.00 76.50 70 ASN A CA 1
ATOM 582 C C . ASN A 1 70 ? 14.232 11.210 13.108 1.00 76.50 70 ASN A C 1
ATOM 584 O O . ASN A 1 70 ? 14.885 11.531 14.096 1.00 76.50 70 ASN A O 1
ATOM 588 N N . ILE A 1 71 ? 14.759 10.548 12.077 1.00 78.25 71 ILE A N 1
ATOM 589 C CA . ILE A 1 71 ? 16.180 10.207 11.982 1.00 78.25 71 ILE A CA 1
ATOM 590 C C . ILE A 1 71 ? 17.019 11.486 11.833 1.00 78.25 71 ILE A C 1
ATOM 592 O O . ILE A 1 71 ? 17.959 11.683 12.594 1.00 78.25 71 ILE A O 1
ATOM 596 N N . LEU A 1 72 ? 16.653 12.387 10.920 1.00 76.44 72 LEU A N 1
ATOM 597 C CA . LEU A 1 72 ? 17.344 13.657 10.683 1.00 76.44 72 LEU A CA 1
ATOM 598 C C . LEU A 1 72 ? 17.288 14.579 11.904 1.00 76.44 72 LEU A C 1
ATOM 600 O O . LEU A 1 72 ? 18.277 15.221 12.216 1.00 76.44 72 LEU A O 1
ATOM 604 N N . ASN A 1 73 ? 16.183 14.600 12.650 1.00 76.88 73 ASN A N 1
ATOM 605 C CA . ASN A 1 73 ? 16.092 15.379 13.889 1.00 76.88 73 ASN A CA 1
ATOM 606 C C . ASN A 1 73 ? 16.957 14.809 15.031 1.00 76.88 73 ASN A C 1
ATOM 608 O O . ASN A 1 73 ? 17.307 15.535 15.960 1.00 76.88 73 ASN A O 1
ATOM 612 N N . GLN A 1 74 ? 17.283 13.512 15.002 1.00 73.19 74 GLN A N 1
ATOM 613 C CA . GLN A 1 74 ? 18.142 12.865 16.006 1.00 73.19 74 GLN A CA 1
ATOM 614 C C . GLN A 1 74 ? 19.630 12.997 15.681 1.00 73.19 74 GLN A C 1
ATOM 616 O O . GLN A 1 74 ? 20.466 13.009 16.585 1.00 73.19 74 GLN A O 1
ATOM 621 N N . ILE A 1 75 ? 19.961 13.097 14.398 1.00 70.94 75 ILE A N 1
ATOM 622 C CA . ILE A 1 75 ? 21.316 13.322 13.918 1.00 70.94 75 ILE A CA 1
ATOM 623 C C . ILE A 1 75 ? 21.468 14.840 13.791 1.00 70.94 75 ILE A C 1
ATOM 625 O O . ILE A 1 75 ? 21.036 15.401 12.797 1.00 70.94 75 ILE A O 1
ATOM 629 N N . HIS A 1 76 ? 22.044 15.526 14.787 1.00 59.66 76 HIS A N 1
ATOM 630 C CA . HIS A 1 76 ? 22.472 16.925 14.615 1.00 59.66 76 HIS A CA 1
ATOM 631 C C . HIS A 1 76 ? 23.329 17.003 13.340 1.00 59.66 76 HIS A C 1
ATOM 633 O O . HIS A 1 76 ? 24.470 16.541 13.330 1.00 59.66 76 HIS A O 1
ATOM 639 N N . TYR A 1 77 ? 22.742 17.492 12.251 1.00 54.59 77 TYR A N 1
ATOM 640 C CA . TYR A 1 77 ? 23.377 17.539 10.944 1.00 54.59 77 TYR A CA 1
ATOM 641 C C . TYR A 1 77 ? 24.374 18.699 10.985 1.00 54.59 77 TYR A C 1
ATOM 643 O O . TYR A 1 77 ? 23.977 19.861 10.997 1.00 54.59 77 TYR A O 1
ATOM 651 N N . ASP A 1 78 ? 25.665 18.385 11.107 1.00 53.34 78 ASP A N 1
ATOM 652 C CA . ASP A 1 78 ? 26.728 19.372 10.934 1.00 53.34 78 ASP A CA 1
ATOM 653 C C . ASP A 1 78 ? 26.736 19.756 9.446 1.00 53.34 78 ASP A C 1
ATOM 655 O O . ASP A 1 78 ? 26.871 18.901 8.568 1.00 53.34 78 ASP A O 1
ATOM 659 N N . ASP A 1 79 ? 26.491 21.032 9.170 1.00 50.50 79 ASP A N 1
ATOM 660 C CA . ASP A 1 79 ? 25.970 21.615 7.921 1.00 50.50 79 ASP A CA 1
ATOM 661 C C . ASP A 1 79 ? 26.955 21.575 6.722 1.00 50.50 79 ASP A C 1
ATOM 663 O O . ASP A 1 79 ? 26.926 22.422 5.834 1.00 50.50 79 ASP A O 1
ATOM 667 N N . LYS A 1 80 ? 27.904 20.629 6.694 1.00 51.09 80 LYS A N 1
ATOM 668 C CA . LYS A 1 80 ? 29.062 20.653 5.779 1.00 51.09 80 LYS A CA 1
ATOM 669 C C . LYS A 1 80 ? 29.072 19.630 4.645 1.00 51.09 80 LYS A C 1
ATOM 671 O O . LYS A 1 80 ? 29.948 19.722 3.791 1.00 51.09 80 LYS A O 1
ATOM 676 N N . GLU A 1 81 ? 28.142 18.680 4.591 1.00 53.06 81 GLU A N 1
ATOM 677 C CA . GLU A 1 81 ? 28.225 17.559 3.627 1.00 53.06 81 GLU A CA 1
ATOM 678 C C . GLU A 1 81 ? 27.071 17.500 2.602 1.00 53.06 81 GLU A C 1
ATOM 680 O O . GLU A 1 81 ? 27.082 16.643 1.720 1.00 53.06 81 GLU A O 1
ATOM 685 N N . LEU A 1 82 ? 26.088 18.410 2.652 1.00 51.72 82 LEU A N 1
ATOM 686 C CA . LEU A 1 82 ? 24.983 18.442 1.672 1.00 51.72 82 LEU A CA 1
ATOM 687 C C . LEU A 1 82 ? 25.382 19.054 0.320 1.00 51.72 82 LEU A C 1
ATOM 689 O O . LEU A 1 82 ? 24.863 18.637 -0.710 1.00 51.72 82 LEU A O 1
ATOM 693 N N . ASP A 1 83 ? 26.393 19.924 0.299 1.00 48.81 83 ASP A N 1
ATOM 694 C CA . ASP A 1 83 ? 26.886 20.563 -0.930 1.00 48.81 83 ASP A CA 1
ATOM 695 C C . ASP A 1 83 ? 27.676 19.596 -1.837 1.00 48.81 83 ASP A C 1
ATOM 697 O O . ASP A 1 83 ? 28.088 19.946 -2.935 1.00 48.81 83 ASP A O 1
ATOM 701 N N . ARG A 1 84 ? 27.913 18.352 -1.396 1.00 45.28 84 ARG A N 1
ATOM 702 C CA . ARG A 1 84 ? 28.706 17.360 -2.141 1.00 45.28 84 ARG A CA 1
ATOM 703 C C . ARG A 1 84 ? 27.853 16.278 -2.808 1.00 45.28 84 ARG A C 1
ATOM 705 O O . ARG A 1 84 ? 28.243 15.741 -3.845 1.00 45.28 84 ARG A O 1
ATOM 712 N N . CYS A 1 85 ? 26.686 15.969 -2.243 1.00 48.28 85 CYS A N 1
ATOM 713 C CA . CYS A 1 85 ? 25.788 14.937 -2.766 1.00 48.28 85 CYS A CA 1
ATOM 714 C C . CYS A 1 85 ? 24.954 15.422 -3.960 1.00 48.28 85 CYS A C 1
ATOM 716 O O . CYS A 1 85 ? 24.716 14.633 -4.875 1.00 48.28 85 CYS A O 1
ATOM 718 N N . ASP A 1 86 ? 24.587 16.706 -4.008 1.00 47.88 86 ASP A N 1
ATOM 719 C CA . ASP A 1 86 ? 23.864 17.267 -5.158 1.00 47.88 86 ASP A CA 1
ATOM 720 C C . ASP A 1 86 ? 24.745 17.324 -6.418 1.00 47.88 86 ASP A C 1
ATOM 722 O O . ASP A 1 86 ? 24.279 16.999 -7.513 1.00 47.88 86 ASP A O 1
ATOM 726 N N . TYR A 1 87 ? 26.048 17.595 -6.272 1.00 46.25 87 TYR A N 1
ATOM 727 C CA . TYR A 1 87 ? 26.999 17.515 -7.390 1.00 46.25 87 TYR A CA 1
ATOM 728 C C . TYR A 1 87 ? 27.187 16.079 -7.902 1.00 46.25 87 TYR A C 1
ATOM 730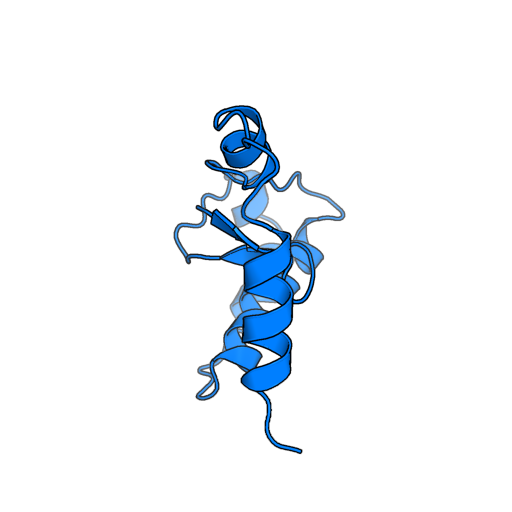 O O . TYR A 1 87 ? 27.236 15.857 -9.110 1.00 46.25 87 TYR A O 1
ATOM 738 N N . LEU A 1 88 ? 27.228 15.085 -7.009 1.00 44.84 88 LEU A N 1
ATOM 739 C CA . LEU A 1 88 ? 27.377 13.677 -7.398 1.00 44.84 88 LEU A CA 1
ATOM 740 C C . LEU A 1 88 ? 26.117 13.095 -8.059 1.00 44.84 88 LEU A C 1
ATOM 742 O O . LEU A 1 88 ? 26.230 12.208 -8.905 1.00 44.84 88 LEU A O 1
ATOM 746 N N . LEU A 1 89 ? 24.923 13.588 -7.714 1.00 46.97 89 LEU A N 1
ATOM 747 C CA . LEU A 1 89 ? 23.675 13.187 -8.374 1.00 46.97 89 LEU A CA 1
ATOM 748 C C . LEU A 1 89 ? 23.491 13.854 -9.745 1.00 46.97 89 LEU A C 1
ATOM 750 O O . LEU A 1 89 ? 22.918 13.225 -10.635 1.00 46.97 89 LEU A O 1
ATOM 754 N N . MET A 1 90 ? 24.011 15.072 -9.950 1.00 45.84 90 MET A N 1
ATOM 755 C CA . MET A 1 90 ? 24.009 15.715 -11.272 1.00 45.84 90 MET A CA 1
ATOM 756 C C . MET A 1 90 ? 25.014 15.089 -12.253 1.00 45.84 90 MET A C 1
ATOM 758 O O . MET A 1 90 ? 24.728 15.058 -13.447 1.00 45.84 90 MET A O 1
ATOM 762 N N . GLU A 1 91 ? 26.146 14.545 -11.791 1.00 44.81 91 GLU A N 1
ATOM 763 C CA . GLU A 1 91 ? 27.117 13.869 -12.675 1.00 44.81 91 GLU A CA 1
ATOM 764 C C . GLU A 1 91 ? 26.734 12.423 -13.049 1.00 44.81 91 GLU A C 1
ATOM 766 O O . GLU A 1 91 ? 27.288 11.860 -13.994 1.00 44.81 91 GLU A O 1
ATOM 771 N N . ALA A 1 92 ? 25.778 11.805 -12.348 1.00 42.12 92 ALA A N 1
ATOM 772 C CA . ALA A 1 92 ? 25.425 10.392 -12.529 1.00 42.12 92 ALA A CA 1
ATOM 773 C C . ALA A 1 92 ? 24.285 10.122 -13.536 1.00 42.12 92 ALA A C 1
ATOM 775 O O . ALA A 1 92 ? 23.906 8.964 -13.726 1.00 42.12 92 ALA A O 1
ATO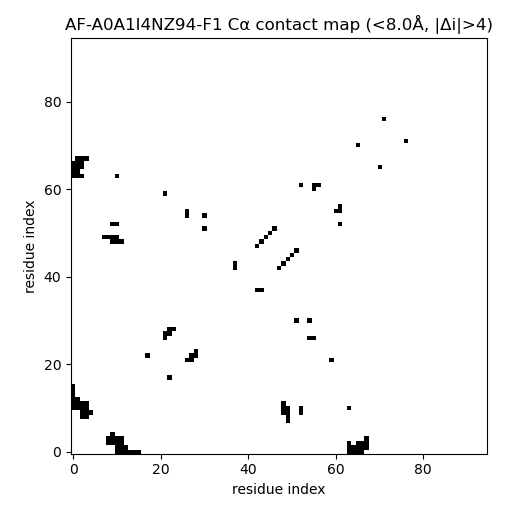M 776 N N . LEU A 1 93 ? 23.736 11.150 -14.193 1.00 37.75 93 LEU A N 1
ATOM 777 C CA . LEU A 1 93 ? 22.723 10.992 -15.242 1.00 37.75 93 LEU A CA 1
ATOM 778 C C . LEU A 1 93 ? 23.313 11.355 -16.615 1.00 37.75 93 LEU A C 1
ATOM 780 O O . LEU A 1 93 ? 23.508 12.539 -16.890 1.00 37.75 93 LEU A O 1
ATOM 784 N N . PRO A 1 94 ? 23.584 10.380 -17.504 1.00 42.28 94 PRO A N 1
ATOM 785 C CA . PRO A 1 94 ? 23.838 10.692 -18.900 1.00 42.28 94 PRO A CA 1
ATOM 786 C C . PRO A 1 94 ? 22.511 11.071 -19.576 1.00 42.28 94 PRO A C 1
ATOM 788 O O . PRO A 1 94 ? 21.479 10.445 -19.319 1.00 42.28 94 PRO A O 1
ATOM 791 N N . TYR A 1 95 ? 22.560 12.114 -20.409 1.00 47.56 95 TYR A N 1
ATOM 792 C CA . TYR A 1 95 ? 21.503 12.483 -21.357 1.00 47.56 95 TYR A CA 1
ATOM 793 C C . TYR A 1 95 ? 21.136 11.322 -22.289 1.00 47.56 95 TYR A C 1
ATOM 795 O O . TYR A 1 95 ? 22.060 10.571 -22.685 1.00 47.56 95 TYR A O 1
#

Sequence (95 aa):
MTDSLHFSLHLQSYFLYCKKAVINSQEFIQFFSKVEVLEFKMAIIRKYEVGFSQSFGHRFKLSAVYSLENILNQIHYDDKELDRCDYLLMEALPY

Secondary structure (DSSP, 8-state):
-EEE-SSSSEEESS-----HHHHTSHHHHHHHTT----SSHHHHIIIIIIHHHHHHHTTS----SB-HHHHHHHS---TTSHHHHHHHHHHT---

InterPro domains:
  IPR007739 Rhamnan synthesis F-like domain [PF05045] (6-84)

Foldseek 3Di:
DEWDPPPHTWDPDPPDDDDPCCCPDPLNVVLVVPDDDDPDPVCCCVSPTVVNCVSCVVPDDDDDPDYPVNVCVVPPDPPPPPVPVVVVVVVPDDD